Protein AF-A0A3B8KBZ0-F1 (afdb_monomer_lite)

Sequence (111 aa):
MYGKQCGSVVYKKKKAQKDCECCKEYRQFFKDNEAVRVWVRDAQDNTPVDQPPFGLDGSGVFRIAKLGCDCIVLILLNPAENYTPWRKYVVKCKDIVAMRGGQLEPNGNFM

Secondary structure (DSSP, 8-state):
-----SS-------S------TTSTTHHHHHTT-EEEEEETT------TTS----TBTTS-EEEEEE-SSEEEEEEEEGGGTTEEEEEEEEEGGGEEEEEEEPBPTTS-B-

Radius of gyration: 14.98 Å; chains: 1; bounding box: 43×28×40 Å

Structure (mmCIF, N/CA/C/O backbone):
data_AF-A0A3B8KBZ0-F1
#
_entry.id   AF-A0A3B8KBZ0-F1
#
loop_
_atom_site.group_PDB
_atom_site.id
_atom_site.type_symbol
_atom_site.label_atom_id
_atom_site.label_alt_id
_atom_site.label_comp_id
_atom_site.label_asym_id
_atom_site.label_entity_id
_atom_site.label_seq_id
_atom_site.pdbx_PDB_ins_code
_atom_site.Cartn_x
_atom_site.Cartn_y
_atom_site.Cartn_z
_atom_site.occupancy
_atom_site.B_iso_or_equiv
_atom_site.auth_seq_id
_atom_site.auth_comp_id
_atom_site.auth_asym_id
_atom_site.auth_atom_id
_atom_site.pdbx_PDB_model_num
ATOM 1 N N . MET A 1 1 ? -24.562 11.114 13.003 1.00 35.62 1 MET A N 1
ATOM 2 C CA . MET A 1 1 ? -23.574 10.067 13.335 1.00 35.62 1 MET A CA 1
ATOM 3 C C . MET A 1 1 ? -22.608 10.076 12.201 1.00 35.62 1 MET A C 1
ATOM 5 O O . MET A 1 1 ? -23.012 9.814 11.081 1.00 35.62 1 MET A O 1
ATOM 9 N N . TYR A 1 2 ? -21.426 10.639 12.460 1.00 33.88 2 TYR A N 1
ATOM 10 C CA . TYR A 1 2 ? -20.408 10.819 11.434 1.00 33.88 2 TYR A CA 1
ATOM 11 C C . TYR A 1 2 ? -19.832 9.447 11.133 1.00 33.88 2 TYR A C 1
ATOM 13 O O . TYR A 1 2 ? -19.120 8.877 11.950 1.00 33.88 2 TYR A O 1
ATOM 21 N N . GLY A 1 3 ? -20.203 8.912 9.983 1.00 35.94 3 GLY A N 1
ATOM 22 C CA . GLY A 1 3 ? -19.644 7.691 9.456 1.00 35.94 3 GLY A CA 1
ATOM 23 C C . GLY A 1 3 ? -19.351 7.898 7.986 1.00 35.94 3 GLY A C 1
ATOM 24 O O . GLY A 1 3 ? -20.181 8.451 7.269 1.00 35.94 3 GLY A O 1
ATOM 25 N N . LYS A 1 4 ? -18.204 7.351 7.589 1.00 42.34 4 LYS A N 1
ATOM 26 C CA . LYS A 1 4 ? -17.785 7.022 6.226 1.00 42.34 4 LYS A CA 1
ATOM 27 C C . LYS A 1 4 ? -17.038 8.125 5.490 1.00 42.34 4 LYS A C 1
ATOM 29 O O . LYS A 1 4 ? -17.596 8.940 4.768 1.00 42.34 4 LYS A O 1
ATOM 34 N N . GLN A 1 5 ? -15.717 8.060 5.602 1.00 42.72 5 GLN A N 1
ATOM 35 C CA . GLN A 1 5 ? -14.867 8.386 4.467 1.00 42.72 5 GLN A CA 1
ATOM 36 C C . GLN A 1 5 ? -14.106 7.135 4.043 1.00 42.72 5 GLN A C 1
ATOM 38 O O . GLN A 1 5 ? -12.950 6.980 4.414 1.00 42.72 5 GLN A O 1
ATOM 43 N N . CYS A 1 6 ? -14.775 6.314 3.230 1.00 48.28 6 CYS A N 1
ATOM 44 C CA . CYS A 1 6 ? -14.346 6.039 1.860 1.00 48.28 6 CYS A CA 1
ATOM 45 C C . CYS A 1 6 ? -15.565 6.072 0.936 1.00 48.28 6 CYS A C 1
ATOM 47 O O . CYS A 1 6 ? -16.501 5.299 1.116 1.00 48.28 6 CYS A O 1
ATOM 49 N N . GLY A 1 7 ? -15.550 6.993 -0.030 1.00 36.28 7 GLY A N 1
ATOM 50 C CA . GLY A 1 7 ? -16.674 7.286 -0.924 1.00 36.28 7 GLY A CA 1
ATOM 51 C C . GLY A 1 7 ? -17.553 8.429 -0.408 1.00 36.28 7 GLY A C 1
ATOM 52 O O . GLY A 1 7 ? -18.075 8.374 0.702 1.00 36.28 7 GLY A O 1
ATOM 53 N N . SER A 1 8 ? -17.670 9.494 -1.203 1.00 43.47 8 SER A N 1
ATOM 54 C CA . SER A 1 8 ? -18.455 10.702 -0.930 1.00 43.47 8 SER A CA 1
ATOM 55 C C . SER A 1 8 ? -19.902 10.392 -0.535 1.00 43.47 8 SER A C 1
ATOM 57 O O . SER A 1 8 ? -20.664 9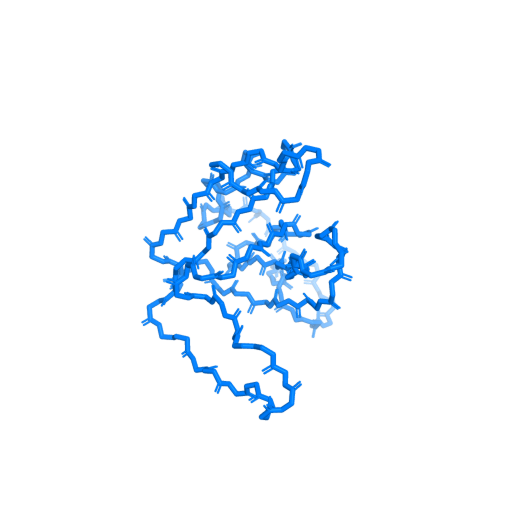.900 -1.361 1.00 43.47 8 SER A O 1
ATOM 59 N N . VAL A 1 9 ? -20.315 10.745 0.688 1.00 36.78 9 VAL A N 1
ATOM 60 C CA . VAL A 1 9 ? -21.737 10.819 1.062 1.00 36.78 9 VAL A CA 1
ATOM 61 C C . VAL A 1 9 ? -21.991 12.068 1.907 1.00 36.78 9 VAL A C 1
ATOM 63 O O . VAL A 1 9 ? -21.254 12.390 2.837 1.00 36.78 9 VAL A O 1
ATOM 66 N N . VAL A 1 10 ? -23.045 12.780 1.513 1.00 36.31 10 VAL A N 1
ATOM 67 C CA . VAL A 1 10 ? -23.542 14.068 2.004 1.00 36.31 10 VAL A CA 1
ATOM 68 C C . VAL A 1 10 ? -23.612 14.161 3.538 1.00 36.31 10 VAL A C 1
ATOM 70 O O . VAL A 1 10 ? -24.084 13.268 4.239 1.00 36.31 10 VAL A O 1
ATOM 73 N N . TYR A 1 11 ? -23.156 15.309 4.045 1.00 36.81 11 TYR A N 1
ATOM 74 C CA . TYR A 1 11 ? -23.025 15.683 5.452 1.00 36.81 11 TYR A CA 1
ATOM 75 C C . TYR A 1 11 ? -24.351 15.682 6.231 1.00 36.81 11 TYR A C 1
ATOM 77 O O . TYR A 1 11 ? -25.195 16.543 5.994 1.00 36.81 11 TYR A O 1
ATOM 85 N N . LYS A 1 12 ? -24.462 14.868 7.296 1.00 32.72 12 LYS A N 1
ATOM 86 C CA . LYS A 1 12 ? -25.218 15.244 8.513 1.00 32.72 12 LYS A CA 1
ATOM 87 C C . LYS A 1 12 ? -24.514 14.818 9.815 1.00 32.72 12 LYS A C 1
ATOM 89 O O . LYS A 1 12 ? -24.339 13.648 10.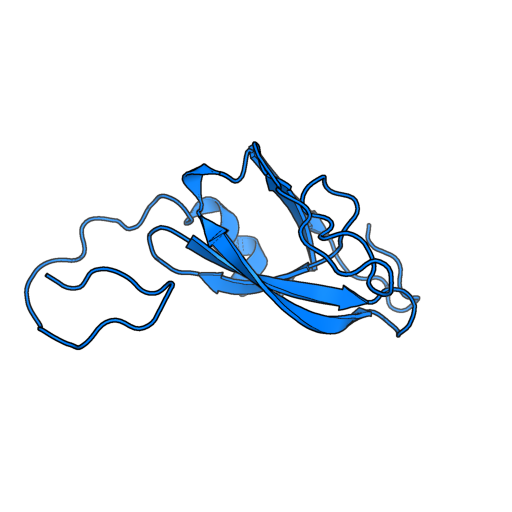154 1.00 32.72 12 LYS A O 1
ATOM 94 N N . LYS A 1 13 ? -24.147 15.855 10.566 1.00 49.31 13 LYS A N 1
ATOM 95 C CA . LYS A 1 13 ? -23.517 15.921 11.894 1.00 49.31 13 LYS A CA 1
ATOM 96 C C . LYS A 1 13 ? -24.307 15.149 12.961 1.00 49.31 13 LYS A C 1
ATOM 98 O O . LYS A 1 13 ? -25.518 15.327 13.016 1.00 49.31 13 LYS A O 1
ATOM 103 N N . LYS A 1 14 ? -23.644 14.307 13.792 1.00 37.09 14 LYS A N 1
ATOM 104 C CA . LYS A 1 14 ? -23.994 14.029 15.226 1.00 37.09 14 LYS A CA 1
ATOM 105 C C . LYS A 1 14 ? -23.294 12.812 15.860 1.00 37.09 14 LYS A C 1
ATOM 107 O O . LYS A 1 14 ? -23.574 11.723 15.421 1.00 37.09 14 LYS A O 1
ATOM 112 N N . LYS A 1 15 ? -22.628 12.968 17.006 1.00 36.06 15 LYS A N 1
ATOM 113 C CA . LYS A 1 15 ? -22.328 11.940 18.039 1.00 36.06 15 LYS A CA 1
ATOM 114 C C . LYS A 1 15 ? -21.112 11.010 17.849 1.00 36.06 15 LYS A C 1
ATOM 116 O O . LYS A 1 15 ? -21.091 10.182 16.948 1.00 36.06 15 LYS A O 1
ATOM 121 N N . ALA A 1 16 ? -20.188 11.193 18.800 1.00 37.84 16 ALA A N 1
ATOM 122 C CA . ALA A 1 16 ? -19.278 10.250 19.455 1.00 37.84 16 ALA A CA 1
ATOM 123 C C . ALA A 1 16 ? -18.623 9.183 18.569 1.00 37.84 16 ALA A C 1
ATOM 125 O O . ALA A 1 16 ? -19.190 8.132 18.284 1.00 37.84 16 ALA A O 1
ATOM 126 N N . GLN A 1 17 ? -17.388 9.495 18.194 1.00 41.88 17 GLN A N 1
ATOM 127 C CA . GLN A 1 17 ? -16.393 8.657 17.544 1.00 41.88 17 GLN A CA 1
ATOM 128 C C . GLN A 1 17 ? -16.038 7.478 18.468 1.00 41.88 17 GLN A C 1
ATOM 130 O O . GLN A 1 17 ? -15.091 7.554 19.238 1.00 41.88 17 GLN A O 1
ATOM 135 N N . LYS A 1 18 ? -16.860 6.421 18.449 1.00 43.12 18 LYS A N 1
ATOM 136 C CA . LYS A 1 18 ? -16.489 5.101 18.978 1.00 43.12 18 LYS A CA 1
ATOM 137 C C . LYS A 1 18 ? -15.314 4.605 18.138 1.00 43.12 18 LYS A C 1
ATOM 139 O O . LYS A 1 18 ? -15.386 4.686 16.912 1.00 43.12 18 LYS A O 1
ATOM 144 N N . ASP A 1 19 ? -14.248 4.191 18.804 1.00 46.53 19 ASP A N 1
ATOM 145 C CA . ASP A 1 19 ? -12.931 3.872 18.259 1.00 46.53 19 ASP A CA 1
ATOM 146 C C . ASP A 1 19 ? -12.965 3.243 16.857 1.00 46.53 19 ASP A C 1
ATOM 148 O O . ASP A 1 19 ? -13.417 2.119 16.646 1.00 46.53 19 ASP A O 1
ATOM 152 N N . CYS A 1 20 ? -12.489 4.000 15.865 1.00 58.62 20 CYS A N 1
ATOM 153 C CA . CYS A 1 20 ? -12.269 3.499 14.513 1.00 58.62 20 CYS A CA 1
ATOM 154 C C . CYS A 1 20 ? -11.027 2.59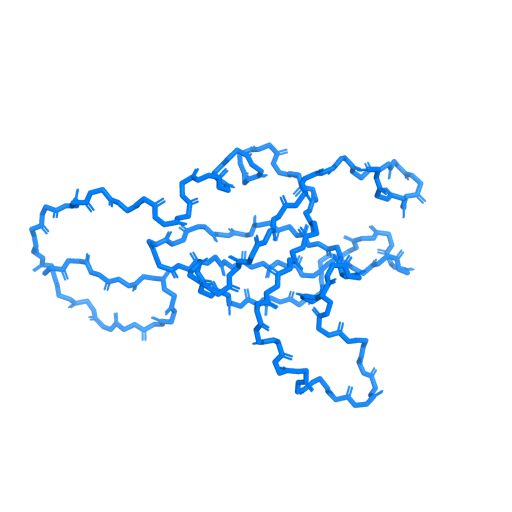3 14.508 1.00 58.62 20 CYS A C 1
ATOM 156 O O . CYS A 1 20 ? -9.932 3.038 14.169 1.00 58.62 20 CYS A O 1
ATOM 158 N N . GLU A 1 21 ? -11.179 1.342 14.951 1.00 61.25 21 GLU A N 1
ATOM 159 C CA . GLU A 1 21 ? -10.052 0.426 15.191 1.00 61.25 21 GLU A CA 1
ATOM 160 C C . GLU A 1 21 ? -9.599 -0.372 13.964 1.00 61.25 21 GLU A C 1
ATOM 162 O O . GLU A 1 21 ? -8.446 -0.786 13.915 1.00 61.25 21 GLU A O 1
ATOM 167 N N . CYS A 1 22 ? -10.449 -0.544 12.945 1.00 66.50 22 CYS A N 1
ATOM 168 C CA . CYS A 1 22 ? -10.197 -1.512 11.868 1.00 66.50 22 CYS A CA 1
ATOM 169 C C . CYS A 1 22 ? -8.935 -1.225 11.039 1.00 66.50 22 CYS A C 1
ATOM 171 O O . CYS A 1 22 ? -8.361 -2.141 10.468 1.00 66.50 22 CYS A O 1
ATOM 173 N N . CYS A 1 23 ? -8.511 0.036 10.955 1.00 71.44 23 CYS A N 1
ATOM 174 C CA . CYS A 1 23 ? -7.330 0.444 10.190 1.00 71.44 23 CYS A CA 1
ATOM 175 C C . CYS A 1 23 ? -6.214 0.996 11.098 1.00 71.44 23 CYS A C 1
ATOM 177 O O . CYS A 1 23 ? -5.266 1.615 10.614 1.00 71.44 23 CYS A O 1
ATOM 179 N N . LYS A 1 24 ? -6.349 0.843 12.426 1.00 77.88 24 LYS A N 1
ATOM 180 C CA . LYS A 1 24 ? -5.446 1.443 13.422 1.00 77.88 24 LYS A CA 1
ATOM 181 C C . LYS A 1 24 ? -4.042 0.849 13.348 1.00 77.88 24 LYS A C 1
ATOM 183 O O . LYS A 1 24 ? -3.078 1.588 13.526 1.00 77.88 24 LYS A O 1
ATOM 188 N N . GLU A 1 25 ? -3.934 -0.439 13.037 1.00 78.31 25 GLU A N 1
ATOM 189 C CA . GLU A 1 25 ? -2.660 -1.141 12.845 1.00 78.31 25 GLU A CA 1
ATOM 190 C C . GLU A 1 25 ? -1.838 -0.572 11.675 1.00 78.31 25 GLU A C 1
ATOM 192 O O . GLU A 1 25 ? -0.621 -0.461 11.772 1.00 78.31 25 GLU A O 1
ATOM 197 N N . TYR A 1 26 ? -2.494 -0.065 10.627 1.00 84.44 26 TYR A N 1
ATOM 198 C CA . TYR A 1 26 ? -1.824 0.537 9.465 1.00 84.44 26 TYR A CA 1
ATOM 199 C C . TYR A 1 26 ? -1.446 2.010 9.669 1.00 84.44 26 TYR A C 1
ATOM 201 O O . TYR A 1 26 ? -0.869 2.648 8.786 1.00 84.44 26 TYR A O 1
ATOM 209 N N . ARG A 1 27 ? -1.776 2.587 10.832 1.00 84.25 27 ARG A N 1
ATOM 210 C CA . ARG A 1 27 ? -1.499 3.996 11.133 1.00 84.25 27 ARG A CA 1
ATOM 211 C C . ARG A 1 27 ? -0.012 4.305 11.169 1.00 84.25 27 ARG A C 1
ATOM 213 O O . ARG A 1 27 ? 0.352 5.433 10.846 1.00 84.25 27 ARG A O 1
ATOM 220 N N . GLN A 1 28 ? 0.813 3.339 11.559 1.00 85.62 28 GLN A N 1
ATOM 221 C CA . GLN A 1 28 ? 2.255 3.533 11.617 1.00 85.62 28 GLN A CA 1
ATOM 222 C C . GLN A 1 28 ? 2.833 3.729 10.211 1.00 85.62 28 GLN A C 1
ATOM 224 O O . GLN A 1 28 ? 3.399 4.782 9.945 1.00 85.62 28 GLN A O 1
ATOM 229 N N . PHE A 1 29 ? 2.513 2.831 9.273 1.00 86.50 29 PHE A N 1
ATOM 230 C CA . PHE A 1 29 ? 2.925 2.947 7.868 1.00 86.50 29 PHE A CA 1
ATOM 231 C C . PHE A 1 29 ? 2.506 4.276 7.222 1.00 86.50 29 PHE A C 1
ATOM 233 O O . PHE A 1 29 ? 3.255 4.868 6.450 1.00 86.50 29 PHE A O 1
ATOM 240 N N . PHE A 1 30 ? 1.313 4.781 7.563 1.00 86.00 30 PHE A N 1
ATOM 241 C CA . PHE A 1 30 ? 0.853 6.090 7.093 1.00 86.00 30 PHE A CA 1
ATOM 242 C C . PHE A 1 30 ? 1.674 7.254 7.664 1.00 86.00 30 PHE A C 1
ATOM 244 O O . PHE A 1 30 ? 1.997 8.187 6.935 1.00 86.00 30 PHE A O 1
ATOM 251 N N . LYS A 1 31 ? 1.993 7.224 8.964 1.00 85.69 31 LYS A N 1
ATOM 252 C CA . LYS A 1 31 ? 2.785 8.277 9.620 1.00 85.69 31 LYS A CA 1
ATOM 253 C C . LYS A 1 31 ? 4.219 8.314 9.112 1.00 85.69 31 LYS A C 1
ATOM 255 O O . LYS A 1 31 ? 4.749 9.400 8.902 1.00 85.69 31 LYS A O 1
ATOM 260 N N . ASP A 1 32 ? 4.794 7.140 8.898 1.00 84.50 32 ASP A N 1
ATOM 261 C CA . ASP A 1 32 ? 6.182 6.984 8.471 1.00 84.50 32 ASP A CA 1
ATOM 262 C C . ASP A 1 32 ? 6.332 7.151 6.950 1.00 84.50 32 ASP A C 1
ATOM 264 O O . ASP A 1 32 ? 7.443 7.148 6.425 1.00 84.50 32 ASP A O 1
ATOM 268 N N . ASN A 1 33 ? 5.213 7.350 6.236 1.00 83.19 33 ASN A N 1
ATOM 269 C CA . ASN A 1 33 ? 5.156 7.472 4.779 1.00 83.19 33 ASN A CA 1
ATOM 270 C C . ASN A 1 33 ? 5.856 6.295 4.066 1.00 83.19 33 ASN A C 1
ATOM 272 O O . ASN A 1 33 ? 6.485 6.454 3.011 1.00 83.19 33 ASN A O 1
ATOM 276 N N . GLU A 1 34 ? 5.742 5.107 4.662 1.00 87.62 34 GLU A N 1
ATOM 277 C CA . GLU A 1 34 ? 6.358 3.886 4.166 1.00 87.62 34 GLU A CA 1
ATOM 278 C C . GLU A 1 34 ? 5.684 3.417 2.881 1.00 87.62 34 GLU A C 1
ATOM 280 O O . GLU A 1 34 ? 4.482 3.618 2.654 1.00 87.62 34 GLU A O 1
ATOM 285 N N . ALA A 1 35 ? 6.472 2.760 2.035 1.00 89.62 35 ALA A N 1
ATOM 286 C CA . ALA A 1 35 ? 5.874 1.927 1.019 1.00 89.62 35 ALA A CA 1
ATOM 287 C C . ALA A 1 35 ? 5.324 0.666 1.689 1.00 89.62 35 ALA A C 1
ATOM 289 O O . ALA A 1 35 ? 5.879 0.169 2.666 1.00 89.62 35 ALA A O 1
ATOM 290 N N . VAL A 1 36 ? 4.236 0.133 1.155 1.00 91.06 36 VAL A N 1
ATOM 291 C CA . VAL A 1 36 ? 3.565 -1.042 1.695 1.00 91.06 36 VAL A CA 1
ATOM 292 C C . VAL A 1 36 ? 3.207 -2.012 0.583 1.00 91.06 36 VAL A C 1
ATOM 294 O O . VAL A 1 36 ? 2.764 -1.609 -0.490 1.00 91.06 36 VAL A O 1
ATOM 297 N N . ARG A 1 37 ? 3.339 -3.304 0.861 1.00 90.81 37 ARG A N 1
ATOM 298 C CA . ARG A 1 37 ? 2.675 -4.370 0.107 1.00 90.81 37 ARG A CA 1
ATOM 299 C C . ARG A 1 37 ? 1.407 -4.761 0.841 1.00 90.81 37 ARG A C 1
ATOM 301 O O . ARG A 1 37 ? 1.403 -4.825 2.073 1.00 90.81 37 ARG A O 1
ATOM 308 N N . VAL A 1 38 ? 0.336 -4.993 0.094 1.00 89.31 38 VAL A N 1
ATOM 309 C CA . VAL A 1 38 ? -0.992 -5.262 0.652 1.00 89.31 38 VAL A CA 1
ATOM 310 C C . VAL A 1 38 ? -1.518 -6.561 0.069 1.00 89.31 38 VAL A C 1
ATOM 312 O O . VAL A 1 38 ? -1.483 -6.744 -1.144 1.00 89.31 38 VAL A O 1
ATOM 315 N N . TRP A 1 39 ? -2.016 -7.432 0.942 1.00 91.00 39 TRP A N 1
ATOM 316 C CA . TRP A 1 39 ? -2.706 -8.664 0.581 1.00 91.00 39 TRP A CA 1
ATOM 317 C C . TRP A 1 39 ? -4.171 -8.534 0.957 1.00 91.00 39 TRP A C 1
ATOM 319 O O . TRP A 1 39 ? -4.491 -8.148 2.085 1.00 91.00 39 TRP A O 1
ATOM 329 N N . VAL A 1 40 ? -5.067 -8.874 0.038 1.00 88.12 40 VAL A N 1
ATOM 330 C CA . VAL A 1 40 ? -6.515 -8.719 0.208 1.00 88.12 40 VAL A CA 1
ATOM 331 C C . VAL A 1 40 ? -7.195 -10.030 -0.169 1.00 88.12 40 VAL A C 1
ATOM 333 O O . VAL A 1 40 ? -6.788 -10.681 -1.125 1.00 88.12 40 VAL A O 1
ATOM 336 N N . ARG A 1 41 ? -8.197 -10.449 0.612 1.00 80.19 41 ARG A N 1
ATOM 337 C CA . ARG A 1 41 ? -8.799 -11.791 0.516 1.00 80.19 41 ARG A CA 1
ATOM 338 C C . ARG A 1 41 ? -9.387 -12.083 -0.864 1.00 80.19 41 ARG A C 1
ATOM 340 O O . ARG A 1 41 ? -9.138 -13.149 -1.404 1.00 80.19 41 ARG A O 1
ATOM 347 N N . ASP A 1 42 ? -10.135 -11.123 -1.402 1.00 70.00 42 ASP A N 1
ATOM 348 C CA . ASP A 1 42 ? -10.776 -11.199 -2.713 1.00 70.00 42 ASP A CA 1
ATOM 349 C C . ASP A 1 42 ? -10.441 -9.928 -3.498 1.00 70.00 42 ASP A C 1
ATOM 351 O O . ASP A 1 42 ? -11.161 -8.925 -3.453 1.00 70.00 42 ASP A O 1
ATOM 355 N N . ALA A 1 43 ? -9.310 -9.946 -4.198 1.00 64.88 43 ALA A N 1
ATOM 356 C CA . ALA A 1 43 ? -8.972 -8.907 -5.158 1.00 64.88 43 ALA A CA 1
ATOM 357 C C . ALA A 1 43 ? -9.550 -9.299 -6.525 1.00 64.88 43 ALA A C 1
ATOM 359 O O . ALA A 1 43 ? -8.993 -10.141 -7.223 1.00 64.88 43 ALA A O 1
ATOM 360 N N . GLN A 1 44 ? -10.679 -8.701 -6.918 1.00 59.59 44 GLN A N 1
ATOM 361 C CA . GLN A 1 44 ? -11.076 -8.743 -8.326 1.00 59.59 44 GLN A CA 1
ATOM 362 C C . GLN A 1 44 ? -10.193 -7.778 -9.104 1.00 59.59 44 GLN A C 1
ATOM 364 O O . GLN A 1 44 ? -10.342 -6.557 -8.994 1.00 59.59 44 GLN A O 1
ATOM 369 N N . ASP A 1 45 ? -9.275 -8.339 -9.883 1.00 60.44 45 ASP A N 1
ATOM 370 C CA . ASP A 1 45 ? -8.470 -7.567 -10.808 1.00 60.44 45 ASP A CA 1
ATOM 371 C C . ASP A 1 45 ? -9.303 -7.211 -12.047 1.00 60.44 45 ASP A C 1
ATOM 373 O O . ASP A 1 45 ? -9.393 -7.965 -13.010 1.00 60.44 45 ASP A O 1
ATOM 377 N N . ASN A 1 46 ? -9.972 -6.060 -11.986 1.00 60.66 46 ASN A N 1
ATOM 378 C CA . ASN A 1 46 ? -10.705 -5.481 -13.116 1.00 60.66 46 ASN A CA 1
ATOM 379 C C . ASN A 1 46 ? -9.821 -4.510 -13.916 1.00 60.66 46 ASN A C 1
ATOM 381 O O . ASN A 1 46 ? -10.322 -3.558 -14.523 1.00 60.66 46 ASN A O 1
ATOM 385 N N . THR A 1 47 ? -8.5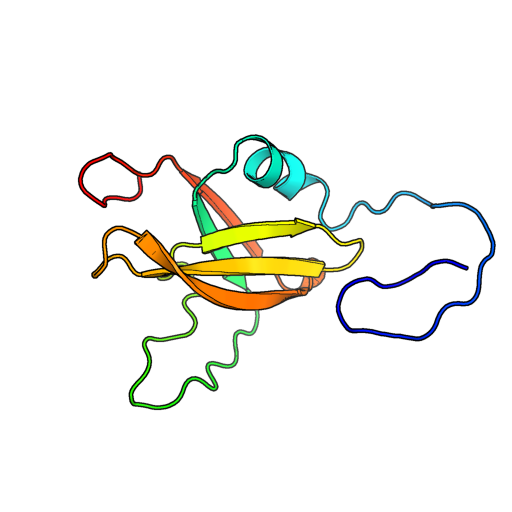01 -4.676 -13.839 1.00 64.31 47 THR A N 1
ATOM 386 C CA . THR A 1 47 ? -7.563 -3.789 -14.514 1.00 64.31 47 THR A CA 1
ATOM 387 C C . THR A 1 47 ? -7.608 -4.053 -16.024 1.00 64.31 47 THR A C 1
ATOM 389 O O . THR A 1 47 ? -7.579 -5.211 -16.443 1.00 64.31 47 THR A O 1
ATOM 392 N N . PRO A 1 48 ? -7.741 -3.004 -16.860 1.00 62.00 48 PRO A N 1
ATOM 393 C CA . PRO A 1 48 ? -7.627 -3.138 -18.309 1.00 62.00 48 PRO A CA 1
ATOM 394 C C . PRO A 1 48 ? -6.334 -3.865 -18.710 1.00 62.00 48 PRO A C 1
ATOM 396 O O . PRO A 1 48 ? -5.324 -3.727 -18.030 1.00 62.00 48 PRO A O 1
ATOM 399 N N . VAL A 1 49 ? -6.357 -4.629 -19.808 1.00 65.19 49 VAL A N 1
ATOM 400 C CA . VAL A 1 49 ? -5.238 -5.498 -20.251 1.00 65.19 49 VAL A CA 1
ATOM 401 C C . VAL A 1 49 ? -3.931 -4.720 -20.491 1.00 65.19 49 VAL A C 1
ATOM 403 O O . VAL A 1 49 ? -2.842 -5.281 -20.426 1.00 65.19 49 VAL A O 1
ATOM 406 N N . ASP A 1 50 ? -4.032 -3.420 -20.753 1.00 69.81 50 ASP A N 1
ATOM 407 C CA . ASP A 1 50 ? -2.934 -2.470 -20.946 1.00 69.81 50 ASP A CA 1
ATOM 408 C C . ASP A 1 50 ? -2.362 -1.893 -19.639 1.00 69.81 50 ASP A C 1
ATOM 410 O O . ASP A 1 50 ? -1.418 -1.104 -19.670 1.00 69.81 50 ASP A O 1
ATOM 414 N N . GLN A 1 51 ? -2.915 -2.270 -18.486 1.00 60.16 51 GLN A N 1
ATOM 415 C CA . GLN A 1 51 ? -2.499 -1.789 -17.177 1.00 60.16 51 GLN A CA 1
ATOM 416 C C . GLN A 1 51 ? -2.008 -2.956 -16.306 1.00 60.16 51 GLN A C 1
ATOM 418 O O . GLN A 1 51 ? -2.537 -4.065 -16.377 1.00 60.16 51 GLN A O 1
ATOM 423 N N . PRO A 1 52 ? -0.974 -2.740 -15.481 1.00 62.59 52 PRO A N 1
ATOM 424 C CA . PRO A 1 52 ? -0.426 -3.786 -14.642 1.00 62.59 52 PRO A CA 1
ATOM 425 C C . PRO A 1 52 ? -1.417 -4.164 -13.552 1.00 62.59 52 PRO A C 1
ATOM 427 O O . PRO A 1 52 ? -2.184 -3.311 -13.095 1.00 62.59 52 PRO A O 1
ATOM 430 N N . PRO A 1 53 ? -1.372 -5.434 -13.127 1.00 67.44 53 PRO A N 1
ATOM 431 C CA . PRO A 1 53 ? -2.348 -5.995 -12.217 1.00 67.44 53 PRO A CA 1
ATOM 432 C C . PRO A 1 53 ? -2.456 -5.174 -10.939 1.00 67.44 53 PRO A C 1
ATOM 434 O O . PRO A 1 53 ? -1.503 -4.530 -10.488 1.00 67.44 53 PRO A O 1
ATOM 437 N N . PHE A 1 54 ? -3.637 -5.228 -10.332 1.00 71.06 54 PHE A N 1
ATOM 438 C CA . PHE A 1 54 ? -4.010 -4.389 -9.195 1.00 71.06 54 PHE A CA 1
ATOM 439 C C . PHE A 1 54 ? -3.041 -4.506 -8.005 1.00 71.06 54 PHE A C 1
ATOM 441 O O . PHE A 1 54 ? -2.976 -3.596 -7.183 1.00 71.06 54 PHE A O 1
ATOM 448 N N . GLY A 1 55 ? -2.289 -5.612 -7.918 1.00 79.25 55 GLY A N 1
ATOM 449 C CA . GLY A 1 55 ? -1.156 -5.798 -7.010 1.00 79.25 55 GLY A CA 1
ATOM 450 C C . GLY A 1 55 ? -1.529 -6.032 -5.545 1.00 79.25 55 GLY A C 1
ATOM 451 O O . GLY A 1 55 ? -0.656 -6.028 -4.678 1.00 79.25 55 GLY A O 1
ATOM 452 N N . LEU A 1 56 ? -2.822 -6.223 -5.265 1.00 83.62 56 LEU A N 1
ATOM 453 C CA . LEU A 1 56 ? -3.386 -6.512 -3.939 1.00 83.62 56 LEU A CA 1
ATOM 454 C C . LEU A 1 56 ? -3.196 -7.968 -3.474 1.00 83.62 56 LEU A C 1
ATOM 456 O O . LEU A 1 56 ? -3.762 -8.384 -2.466 1.00 83.62 56 LEU A O 1
ATOM 460 N N . ASP A 1 57 ? -2.411 -8.739 -4.211 1.00 85.44 57 ASP A N 1
ATOM 461 C CA . ASP A 1 57 ? -1.884 -10.056 -3.858 1.00 85.44 57 ASP A CA 1
ATOM 462 C C . ASP A 1 57 ? -0.450 -9.970 -3.289 1.00 85.44 57 ASP A C 1
ATOM 464 O O . ASP A 1 57 ? 0.216 -10.989 -3.102 1.00 85.44 57 ASP A O 1
ATOM 468 N N . GLY A 1 58 ? 0.040 -8.751 -3.026 1.00 84.31 58 GLY A N 1
ATOM 469 C CA . GLY A 1 58 ? 1.393 -8.469 -2.544 1.00 84.31 58 GLY A CA 1
ATOM 470 C C . GLY A 1 58 ? 2.448 -8.268 -3.633 1.00 84.31 58 GLY A C 1
ATOM 471 O O . GLY A 1 58 ? 3.618 -8.027 -3.304 1.00 84.31 58 GLY A O 1
ATOM 472 N N . SER A 1 59 ? 2.070 -8.351 -4.911 1.00 84.12 59 SER A N 1
ATOM 473 C CA . SER A 1 59 ? 2.963 -8.013 -6.026 1.00 84.12 59 SER A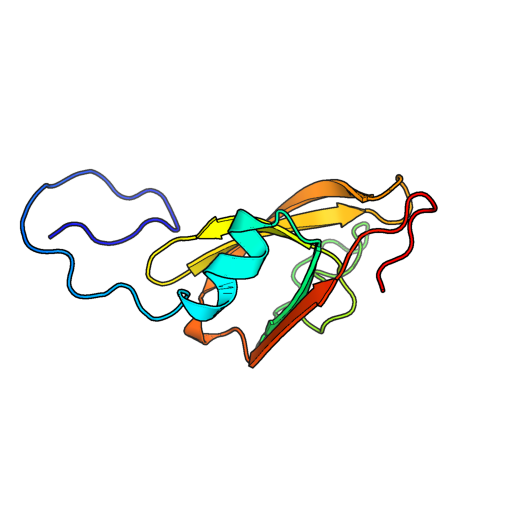 CA 1
ATOM 474 C C . SER A 1 59 ? 3.123 -6.499 -6.210 1.00 84.12 59 SER A C 1
ATOM 476 O O . SER A 1 59 ? 4.185 -6.041 -6.632 1.00 84.12 59 SER A O 1
ATOM 478 N N . GLY A 1 60 ? 2.107 -5.713 -5.837 1.00 87.06 60 GLY A N 1
ATOM 479 C CA . GLY A 1 60 ? 2.117 -4.257 -5.931 1.00 87.06 60 GLY A CA 1
ATOM 480 C C . GLY A 1 60 ? 2.790 -3.578 -4.741 1.00 87.06 60 GLY A C 1
ATOM 481 O O . GLY A 1 60 ? 2.691 -4.031 -3.598 1.00 87.06 60 GLY A O 1
ATOM 482 N N . VAL A 1 61 ? 3.432 -2.443 -5.012 1.00 89.44 61 VAL A N 1
ATOM 483 C CA . VAL A 1 61 ? 3.987 -1.548 -3.992 1.00 89.44 61 VAL A CA 1
ATOM 484 C C . VAL A 1 61 ? 3.120 -0.298 -3.920 1.00 89.44 61 VAL A C 1
ATOM 486 O O . VAL A 1 61 ? 2.872 0.359 -4.929 1.00 89.44 61 VAL A O 1
ATOM 489 N N . PHE A 1 62 ? 2.657 0.045 -2.725 1.00 91.38 62 PHE A N 1
ATOM 490 C CA . PHE A 1 62 ? 1.721 1.139 -2.503 1.00 91.38 62 PHE A CA 1
ATOM 491 C C . PHE A 1 62 ? 2.241 2.129 -1.468 1.00 91.38 62 PHE A C 1
ATOM 493 O O . PHE A 1 62 ? 3.137 1.831 -0.693 1.00 91.38 62 PHE A O 1
ATOM 500 N N . ARG A 1 63 ? 1.613 3.298 -1.393 1.00 91.00 63 ARG A N 1
ATOM 501 C CA . ARG A 1 63 ? 1.668 4.199 -0.237 1.00 91.00 63 ARG A CA 1
ATOM 502 C C . ARG A 1 63 ? 0.273 4.446 0.294 1.00 91.00 63 ARG A C 1
ATOM 504 O O . ARG A 1 63 ? -0.677 4.575 -0.479 1.00 91.00 63 ARG A O 1
ATOM 511 N N . ILE A 1 64 ? 0.139 4.566 1.608 1.00 90.25 64 ILE A N 1
ATOM 512 C CA . ILE A 1 64 ? -1.138 4.939 2.213 1.00 90.25 64 ILE A CA 1
ATOM 513 C C . ILE A 1 64 ? -1.334 6.446 2.029 1.00 90.25 64 ILE A C 1
ATOM 515 O O . ILE A 1 64 ? -0.595 7.257 2.571 1.00 90.25 64 ILE A O 1
ATOM 519 N N . ALA A 1 65 ? -2.351 6.837 1.270 1.00 87.88 65 ALA A N 1
ATOM 520 C CA . ALA A 1 65 ? -2.719 8.236 1.069 1.00 87.88 65 ALA A CA 1
ATOM 521 C C . ALA A 1 65 ? -3.664 8.753 2.155 1.00 87.88 65 ALA A C 1
ATOM 523 O O . ALA A 1 65 ? -3.670 9.941 2.476 1.00 87.88 65 ALA A O 1
ATOM 524 N N . LYS A 1 66 ? -4.531 7.872 2.667 1.00 85.06 66 LYS A N 1
ATOM 525 C CA . LYS A 1 66 ? -5.532 8.219 3.675 1.00 85.06 66 LYS A CA 1
ATOM 526 C C . LYS A 1 66 ? -5.988 6.986 4.438 1.00 85.06 66 LYS A C 1
ATOM 528 O O . LYS A 1 66 ? -6.249 5.948 3.838 1.00 85.06 66 LYS A O 1
ATOM 533 N N . LEU A 1 67 ? -6.178 7.146 5.743 1.00 82.44 67 LEU A N 1
ATOM 534 C CA . LEU A 1 67 ? -6.832 6.162 6.599 1.00 82.44 67 LEU A CA 1
ATOM 535 C C . LEU A 1 67 ? -8.233 6.654 6.967 1.00 82.44 67 LEU A C 1
ATOM 537 O O . LEU A 1 67 ? -8.396 7.746 7.516 1.00 82.44 67 LEU A O 1
ATOM 541 N N . GLY A 1 68 ? -9.240 5.861 6.613 1.00 77.81 68 GLY A N 1
ATOM 542 C CA . GLY A 1 68 ? -10.616 6.007 7.067 1.00 77.81 68 GLY A CA 1
ATOM 543 C C . GLY A 1 68 ? -10.899 5.112 8.274 1.00 77.81 68 GLY A C 1
ATOM 544 O O . GLY A 1 68 ? -9.996 4.530 8.870 1.00 77.81 68 GLY A O 1
ATOM 545 N N . CYS A 1 69 ? -12.174 5.002 8.645 1.00 75.69 69 CYS A N 1
ATOM 546 C CA . CYS A 1 69 ? -12.591 4.144 9.757 1.00 75.69 69 CYS A CA 1
ATOM 547 C C . CYS A 1 69 ? -12.784 2.677 9.352 1.00 75.69 69 CYS A C 1
ATOM 549 O O . CYS A 1 69 ? -12.552 1.781 10.157 1.00 75.69 69 CYS A O 1
ATOM 551 N N . ASP A 1 70 ? -13.228 2.441 8.120 1.00 79.00 70 ASP A N 1
ATOM 552 C CA . ASP A 1 70 ? -13.566 1.130 7.558 1.00 79.00 70 ASP A CA 1
ATOM 553 C C . ASP A 1 70 ? -12.748 0.797 6.301 1.00 79.00 70 ASP A C 1
ATOM 555 O O . ASP A 1 70 ? -12.967 -0.229 5.654 1.00 79.00 70 ASP A O 1
ATOM 559 N N . CYS A 1 71 ? -11.808 1.664 5.939 1.00 82.62 71 CYS A N 1
ATOM 560 C CA . CYS A 1 71 ? -11.111 1.614 4.668 1.00 82.62 71 CYS A CA 1
ATOM 561 C C . CYS A 1 71 ? -9.799 2.408 4.676 1.00 82.62 71 CYS A C 1
ATOM 563 O O . CYS A 1 71 ? -9.583 3.298 5.502 1.00 82.62 71 CYS A O 1
ATOM 565 N N . ILE A 1 72 ? -8.967 2.136 3.679 1.00 84.75 72 ILE A N 1
ATOM 566 C CA . ILE A 1 72 ? -7.749 2.875 3.374 1.00 84.75 72 ILE A CA 1
ATOM 567 C C . ILE A 1 72 ? -7.756 3.305 1.909 1.00 84.75 72 ILE A C 1
ATOM 569 O O . ILE A 1 72 ? -8.302 2.619 1.042 1.00 84.75 72 ILE A O 1
ATOM 573 N N . VAL A 1 73 ? -7.137 4.448 1.634 1.00 86.56 73 VAL A N 1
ATOM 574 C CA . VAL A 1 73 ? -6.810 4.873 0.276 1.00 86.56 73 VAL A CA 1
ATOM 575 C C . VAL A 1 73 ? -5.335 4.585 0.052 1.00 86.56 73 VAL A C 1
ATOM 577 O O . VAL A 1 73 ? -4.488 5.169 0.725 1.00 86.56 73 VAL A O 1
ATOM 580 N N . LEU A 1 74 ? -5.043 3.700 -0.889 1.00 88.56 74 LEU A N 1
ATOM 581 C CA . LEU A 1 74 ? -3.703 3.350 -1.336 1.00 88.56 74 LEU A CA 1
ATOM 582 C C . LEU A 1 74 ? -3.382 4.092 -2.629 1.00 88.56 74 LEU A C 1
ATOM 584 O O . LEU A 1 74 ? -4.270 4.369 -3.430 1.00 88.56 74 LEU A O 1
ATOM 588 N N . ILE A 1 75 ? -2.114 4.405 -2.839 1.00 89.69 75 ILE A N 1
ATOM 589 C CA . ILE A 1 75 ? -1.565 4.883 -4.104 1.00 89.69 75 ILE A CA 1
ATOM 590 C C . ILE A 1 75 ? -0.604 3.809 -4.589 1.00 89.69 75 ILE A C 1
ATOM 592 O O . ILE A 1 75 ? 0.383 3.560 -3.908 1.00 89.69 75 ILE A O 1
ATOM 596 N N . LEU A 1 76 ? -0.875 3.198 -5.739 1.00 89.12 76 LEU A N 1
ATOM 597 C CA . LEU A 1 76 ? 0.079 2.325 -6.416 1.00 89.12 76 LEU A CA 1
ATOM 598 C C . LEU A 1 76 ? 1.276 3.148 -6.877 1.00 89.12 76 LEU A C 1
ATOM 600 O O . LEU A 1 76 ? 1.109 4.208 -7.487 1.00 89.12 76 LEU A O 1
ATOM 604 N N . LEU A 1 77 ? 2.464 2.647 -6.573 1.00 87.94 77 LEU A N 1
ATOM 605 C CA . LEU A 1 77 ?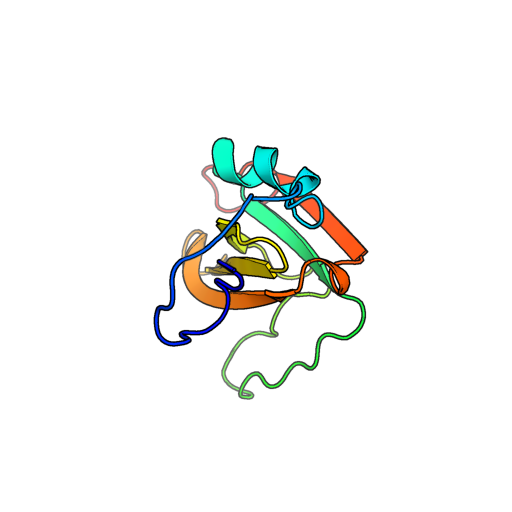 3.730 3.216 -6.991 1.00 87.94 77 LEU A CA 1
ATOM 606 C C . LEU A 1 77 ? 4.258 2.400 -8.165 1.00 87.94 77 LEU A C 1
ATOM 608 O O . LEU A 1 77 ? 4.365 1.180 -8.062 1.00 87.94 77 LEU A O 1
ATOM 612 N N . ASN A 1 78 ? 4.577 3.064 -9.275 1.00 84.94 78 ASN A N 1
ATOM 613 C CA . ASN A 1 78 ? 5.086 2.388 -10.462 1.00 84.94 78 ASN A CA 1
ATOM 614 C C . ASN A 1 78 ? 6.605 2.154 -10.339 1.00 84.94 78 ASN A C 1
ATOM 616 O O . ASN A 1 78 ? 7.360 3.122 -10.451 1.00 84.94 78 ASN A O 1
ATOM 620 N N . PRO A 1 79 ? 7.089 0.912 -10.138 1.00 78.44 79 PRO A N 1
ATOM 621 C CA . PRO A 1 79 ? 8.523 0.648 -10.013 1.00 78.44 79 PRO A CA 1
ATOM 622 C C . PRO A 1 79 ? 9.306 1.006 -11.286 1.00 78.44 79 PRO A C 1
ATOM 624 O O . PRO A 1 79 ? 10.447 1.444 -11.184 1.00 78.44 79 PRO A O 1
ATOM 627 N N . ALA A 1 80 ? 8.693 0.897 -12.473 1.00 80.38 80 ALA A N 1
ATOM 628 C CA . ALA A 1 80 ? 9.339 1.248 -13.742 1.00 80.38 80 ALA A CA 1
ATOM 629 C C . ALA A 1 80 ? 9.596 2.759 -13.889 1.00 80.38 80 ALA A C 1
ATOM 631 O O . ALA A 1 80 ? 10.452 3.172 -14.665 1.00 80.38 80 ALA A O 1
ATOM 632 N N . GLU A 1 81 ? 8.882 3.581 -13.120 1.00 81.44 81 GLU A N 1
ATOM 633 C CA . GLU A 1 81 ? 8.992 5.040 -13.126 1.00 81.44 81 GLU A CA 1
ATOM 634 C C . GLU A 1 81 ? 9.463 5.547 -11.759 1.00 81.44 81 GLU A C 1
ATOM 636 O O . GLU A 1 81 ? 8.900 6.494 -11.215 1.00 81.44 81 GLU A O 1
ATOM 641 N N . ASN A 1 82 ? 10.469 4.901 -11.159 1.00 82.00 82 ASN A N 1
ATOM 642 C CA . ASN A 1 82 ? 11.056 5.319 -9.878 1.00 82.00 82 ASN A CA 1
ATOM 643 C C . ASN A 1 82 ? 10.013 5.467 -8.746 1.00 82.00 82 ASN A C 1
ATOM 645 O O . ASN A 1 82 ? 10.007 6.443 -7.993 1.00 82.00 82 ASN A O 1
ATOM 649 N N . TYR A 1 83 ? 9.075 4.519 -8.668 1.00 82.12 83 TYR A N 1
ATOM 650 C CA . TYR A 1 83 ? 7.961 4.523 -7.714 1.00 82.12 83 TYR A CA 1
ATOM 651 C C . TYR A 1 83 ? 7.106 5.791 -7.744 1.00 82.12 83 TYR A C 1
ATOM 653 O O . TYR A 1 83 ? 6.563 6.217 -6.719 1.00 82.12 83 TYR A O 1
ATOM 661 N N . THR A 1 84 ? 6.946 6.390 -8.923 1.00 84.69 84 THR A N 1
ATOM 662 C CA . THR A 1 84 ? 6.054 7.536 -9.087 1.00 84.69 84 THR A CA 1
ATOM 663 C C . THR A 1 84 ? 4.612 7.132 -8.736 1.00 84.69 84 THR A C 1
ATOM 665 O O . THR A 1 84 ? 4.154 6.054 -9.135 1.00 84.69 84 THR A O 1
ATOM 668 N N . PRO A 1 85 ? 3.878 7.964 -7.966 1.00 86.69 85 PRO A N 1
ATOM 669 C CA . PRO A 1 85 ? 2.453 7.784 -7.717 1.00 86.69 85 PRO A CA 1
ATOM 670 C C . PRO A 1 85 ? 1.667 7.642 -9.015 1.00 86.69 85 PRO A C 1
ATOM 672 O O . PRO A 1 85 ? 1.630 8.573 -9.814 1.00 86.69 85 PRO A O 1
ATOM 675 N N . TRP A 1 86 ? 0.987 6.514 -9.193 1.00 83.56 86 TRP A N 1
ATOM 676 C CA . TRP A 1 86 ? 0.288 6.244 -10.442 1.00 83.56 86 TRP A CA 1
ATOM 677 C C . TRP A 1 86 ? -1.228 6.257 -10.294 1.00 83.56 86 TRP A C 1
ATOM 679 O O . TRP A 1 86 ? -1.911 7.073 -10.912 1.00 83.56 86 TRP A O 1
ATOM 689 N N . ARG A 1 87 ? -1.781 5.390 -9.437 1.00 82.19 87 ARG A N 1
ATOM 690 C CA . ARG A 1 87 ? -3.236 5.222 -9.311 1.00 82.19 87 ARG A CA 1
ATOM 691 C C . ARG A 1 87 ? -3.680 5.070 -7.867 1.00 82.19 87 ARG A C 1
ATOM 693 O O . ARG A 1 87 ? -2.998 4.451 -7.061 1.00 82.19 87 ARG A O 1
ATOM 700 N N . LYS A 1 88 ? -4.841 5.646 -7.540 1.00 83.88 88 LYS A N 1
ATOM 701 C CA . LYS A 1 88 ? -5.461 5.535 -6.215 1.00 83.88 88 LYS A CA 1
ATOM 702 C C . LYS A 1 88 ? -6.449 4.381 -6.159 1.00 83.88 88 LYS A C 1
ATOM 704 O O . LYS A 1 88 ? -7.297 4.251 -7.040 1.00 83.88 88 LYS A O 1
ATOM 709 N N . TYR A 1 89 ? -6.404 3.642 -5.062 1.00 81.94 89 TYR A N 1
ATOM 710 C CA . TYR A 1 89 ? -7.289 2.529 -4.769 1.00 81.94 89 TYR A CA 1
ATOM 711 C C . TYR A 1 89 ? -7.900 2.673 -3.390 1.00 81.94 89 TYR A C 1
ATOM 713 O O . TYR A 1 89 ? -7.282 3.202 -2.471 1.00 81.94 89 TYR A O 1
ATOM 721 N N . VAL A 1 90 ? -9.135 2.213 -3.254 1.00 84.62 90 VAL A N 1
ATOM 722 C CA . VAL A 1 90 ? -9.878 2.246 -2.000 1.00 84.62 90 VAL A CA 1
ATOM 723 C C . VAL A 1 90 ? -10.117 0.808 -1.580 1.00 84.62 90 VAL A C 1
ATOM 725 O O . VAL A 1 90 ? -10.833 0.082 -2.263 1.00 84.62 90 VAL A O 1
ATOM 728 N N . VAL A 1 91 ? -9.524 0.409 -0.460 1.00 82.12 91 VAL A N 1
ATOM 729 C CA . VAL A 1 91 ? -9.611 -0.958 0.065 1.00 82.12 91 VAL A CA 1
ATOM 730 C C . VAL A 1 91 ? -10.301 -0.912 1.418 1.00 82.12 91 VAL A C 1
ATOM 732 O O . VAL A 1 91 ? -10.008 -0.035 2.231 1.00 82.12 91 VAL A O 1
ATOM 735 N N . LYS A 1 92 ? -11.241 -1.824 1.676 1.00 84.50 92 LYS A N 1
ATOM 736 C CA . LYS A 1 92 ? -11.864 -1.929 3.002 1.00 84.50 92 LYS A CA 1
ATOM 737 C C . LYS A 1 92 ? -10.910 -2.653 3.938 1.00 84.50 92 LYS A C 1
ATOM 739 O O . LYS A 1 92 ? -10.366 -3.689 3.575 1.00 84.50 92 LYS A O 1
ATOM 744 N N . CYS A 1 93 ? -10.757 -2.159 5.160 1.00 81.94 93 CYS A N 1
ATOM 745 C CA . CYS A 1 93 ? -9.780 -2.718 6.098 1.00 81.94 93 CYS A CA 1
ATOM 746 C C . CYS A 1 93 ? -10.082 -4.179 6.459 1.00 81.94 93 CYS A C 1
ATOM 748 O O . CYS A 1 93 ? -9.165 -4.973 6.584 1.00 81.94 93 CYS A O 1
ATOM 750 N N . LYS A 1 94 ? -11.364 -4.565 6.501 1.00 83.25 94 LYS A N 1
ATOM 751 C CA . LYS A 1 94 ? -11.790 -5.955 6.735 1.00 83.25 94 LYS A CA 1
ATOM 752 C C . LYS A 1 94 ? -11.379 -6.955 5.643 1.00 83.25 94 LYS A C 1
ATOM 754 O O . LYS A 1 94 ? -11.429 -8.156 5.886 1.00 83.25 94 LYS A O 1
ATOM 759 N N . ASP A 1 95 ? -11.070 -6.464 4.443 1.00 85.38 95 ASP A N 1
ATOM 760 C CA . ASP A 1 95 ? -10.721 -7.312 3.304 1.00 85.38 95 ASP A CA 1
ATOM 761 C C . ASP A 1 95 ? -9.194 -7.505 3.231 1.00 85.38 95 ASP A C 1
ATOM 763 O O . ASP A 1 95 ? -8.731 -8.439 2.580 1.00 85.38 95 ASP A O 1
ATOM 767 N N . ILE A 1 96 ? -8.413 -6.665 3.927 1.00 86.75 96 ILE A N 1
ATOM 768 C CA . ILE A 1 96 ? -6.956 -6.779 4.040 1.00 86.75 96 ILE A CA 1
ATOM 769 C C . ILE A 1 96 ? -6.634 -7.969 4.943 1.00 86.75 96 ILE A C 1
ATOM 771 O O . ILE A 1 96 ? -7.091 -8.041 6.081 1.00 86.75 96 ILE A O 1
ATOM 775 N N . VAL A 1 97 ? -5.852 -8.911 4.425 1.00 89.56 97 VAL A N 1
ATOM 776 C CA . VAL A 1 97 ? -5.395 -10.087 5.178 1.00 89.56 97 VAL A CA 1
ATOM 777 C C . VAL A 1 97 ? -3.994 -9.895 5.743 1.00 89.56 97 VAL A C 1
ATOM 779 O O . VAL A 1 97 ? -3.668 -10.486 6.767 1.00 89.56 97 VAL A O 1
ATOM 782 N N . ALA A 1 98 ? -3.174 -9.067 5.094 1.00 88.62 98 ALA A N 1
ATOM 783 C CA . ALA A 1 98 ? -1.858 -8.684 5.580 1.00 88.62 98 ALA A CA 1
ATOM 784 C C . ALA A 1 98 ? -1.404 -7.367 4.939 1.00 88.62 98 ALA A C 1
ATOM 786 O O . ALA A 1 98 ? -1.803 -7.020 3.823 1.00 88.62 98 ALA A O 1
ATOM 787 N N . MET A 1 99 ? -0.512 -6.661 5.630 1.00 89.31 99 MET A N 1
ATOM 788 C CA . MET A 1 99 ? 0.227 -5.526 5.092 1.00 89.31 99 MET A CA 1
ATOM 789 C C . MET A 1 99 ? 1.666 -5.586 5.594 1.00 89.31 99 MET A C 1
ATOM 791 O O . MET A 1 99 ? 1.899 -5.863 6.769 1.00 89.31 99 MET A O 1
ATOM 795 N N . ARG A 1 100 ? 2.625 -5.313 4.711 1.00 90.06 100 ARG A N 1
ATOM 796 C CA . ARG A 1 100 ? 4.043 -5.221 5.064 1.00 90.06 100 ARG A CA 1
ATOM 797 C C . ARG A 1 100 ? 4.587 -3.878 4.610 1.00 90.06 100 ARG A C 1
ATOM 799 O O . ARG A 1 100 ? 4.556 -3.600 3.415 1.00 90.06 100 ARG A O 1
ATOM 806 N N . GLY A 1 101 ? 5.062 -3.086 5.565 1.00 88.25 101 GLY A N 1
ATOM 807 C CA . GLY A 1 101 ? 5.821 -1.867 5.312 1.00 88.25 101 GLY A CA 1
ATOM 808 C C . GLY A 1 101 ? 7.277 -2.154 4.962 1.00 88.25 101 GLY A C 1
ATOM 809 O O . GLY A 1 101 ? 7.805 -3.218 5.299 1.00 88.25 101 GLY A O 1
ATOM 810 N N . GLY A 1 102 ? 7.887 -1.217 4.250 1.00 85.94 102 GLY A N 1
ATOM 811 C CA . GLY A 1 102 ? 9.278 -1.262 3.830 1.00 85.94 102 GLY A CA 1
ATOM 812 C C . GLY A 1 102 ? 9.752 0.113 3.371 1.00 85.94 102 GLY A C 1
ATOM 813 O O . GLY A 1 102 ? 8.970 0.950 2.895 1.00 85.94 102 GLY A O 1
ATOM 814 N N . GLN A 1 103 ? 11.052 0.359 3.511 1.00 81.50 103 GLN A N 1
ATOM 815 C CA . GLN A 1 103 ? 11.665 1.531 2.899 1.00 81.50 103 GLN A CA 1
ATOM 816 C C . GLN A 1 103 ? 11.798 1.312 1.392 1.00 81.50 103 GLN A C 1
ATOM 818 O O . GLN A 1 103 ? 12.113 0.216 0.925 1.00 81.50 103 GLN A O 1
ATOM 823 N N . LEU A 1 104 ? 11.568 2.384 0.635 1.00 72.88 104 LEU A N 1
ATOM 824 C CA . LEU A 1 104 ? 11.991 2.439 -0.757 1.00 72.88 104 LEU A CA 1
ATOM 825 C C . LEU A 1 104 ? 13.470 2.790 -0.763 1.00 72.88 104 LEU A C 1
ATOM 827 O O . LEU A 1 104 ? 13.857 3.859 -0.284 1.00 72.88 104 LEU A O 1
ATOM 831 N N . GLU A 1 105 ? 14.290 1.893 -1.291 1.00 67.12 105 GLU A N 1
ATOM 832 C CA . GLU A 1 105 ? 15.678 2.212 -1.566 1.00 67.12 105 GLU A CA 1
ATOM 833 C C . GLU A 1 105 ? 15.758 3.354 -2.594 1.00 67.12 105 GLU A C 1
ATOM 835 O O . GLU A 1 105 ? 14.922 3.440 -3.502 1.00 67.12 105 GLU A O 1
ATOM 840 N N . PRO A 1 106 ? 16.802 4.199 -2.530 1.00 57.28 106 PRO A N 1
ATOM 841 C CA . PRO A 1 106 ? 17.045 5.243 -3.527 1.00 57.28 106 PRO A CA 1
ATOM 842 C C . PRO A 1 106 ? 17.176 4.728 -4.972 1.00 57.28 106 PRO A C 1
ATOM 844 O O . PRO A 1 106 ? 17.096 5.517 -5.907 1.00 57.28 106 PRO A O 1
ATOM 847 N N . ASN A 1 107 ? 17.408 3.423 -5.156 1.00 60.97 107 ASN A N 1
ATOM 848 C CA . ASN A 1 107 ? 17.571 2.751 -6.449 1.00 60.97 107 ASN A CA 1
ATOM 849 C C . ASN A 1 107 ? 16.255 2.210 -7.040 1.00 60.97 107 ASN A C 1
ATOM 851 O O . ASN A 1 107 ? 16.289 1.583 -8.096 1.00 60.97 107 ASN A O 1
ATOM 855 N N . GLY A 1 108 ? 15.117 2.393 -6.368 1.00 55.12 108 GLY A N 1
ATOM 856 C CA . GLY A 1 108 ? 13.870 1.821 -6.850 1.00 55.12 108 GLY A CA 1
ATOM 857 C C . GLY A 1 108 ? 13.637 0.355 -6.451 1.00 55.12 108 GLY A C 1
ATOM 858 O O . GLY A 1 108 ? 12.812 -0.307 -7.076 1.00 55.12 108 GLY A O 1
ATOM 859 N N . ASN A 1 109 ? 14.220 -0.139 -5.354 1.00 60.72 109 ASN A N 1
ATOM 860 C CA . ASN A 1 109 ? 13.827 -1.410 -4.727 1.00 60.72 109 ASN A CA 1
ATOM 861 C C . ASN A 1 109 ? 12.969 -1.227 -3.465 1.00 60.72 109 ASN A C 1
ATOM 863 O O . ASN A 1 109 ? 13.069 -0.234 -2.747 1.00 60.72 109 ASN A O 1
ATOM 867 N N . PHE A 1 110 ? 12.139 -2.230 -3.186 1.00 62.34 110 PHE A N 1
ATOM 868 C CA . PHE A 1 110 ? 11.346 -2.355 -1.964 1.00 62.34 110 PHE A CA 1
ATOM 869 C C . PHE A 1 110 ? 11.962 -3.446 -1.072 1.00 62.34 110 PHE A C 1
ATOM 871 O O . PHE A 1 110 ? 12.005 -4.600 -1.508 1.00 62.34 110 PHE A O 1
ATOM 878 N N . MET A 1 111 ? 12.426 -3.093 0.135 1.00 60.34 111 MET A N 1
ATOM 879 C CA . MET A 1 111 ? 13.020 -4.026 1.121 1.00 60.34 111 MET A CA 1
ATOM 880 C C . MET A 1 111 ? 11.995 -4.616 2.103 1.00 60.34 111 MET A C 1
ATOM 882 O O . MET A 1 111 ? 11.097 -3.868 2.542 1.00 60.34 111 MET A O 1
#

Foldseek 3Di:
DDDDPPDDDDDDDDDDDDDLCLCVVCVVQQVVQFKKQWAFQDDDQPDPPPDDTPRNNRNWIWTFPDDHSQWTKIFTFDLVVLRPGDDIDIGGSVRTPDMDTAHQDSNSDTD

pLDDT: mean 72.49, std 17.76, range [32.72, 91.38]